Protein AF-A0A926CTD0-F1 (afdb_monomer_lite)

Sequence (114 aa):
LPSSDLFALENGSRRLARHFYAVVRYDLPGTLVFNEIEPLMSYLESTRDLREPQLPPDVAWDDVMVIMRQQITHLINHLGELVINKLTGVLLASDNGGFIHEFVEYHQAEQQRE

Secondary structure (DSSP, 8-state):
--GGGS--HHHHHHHHTTTSSEEEEEEEEEEEEESSHHHHHHHHHTTHHHHGGGS-TT--HHHHHHHHHHHHHHHHHHHS-EEEEEEEEEEEEESSSGGGHHHHHHHHHHHTT-

Structure (mmCIF, N/CA/C/O backbone):
data_AF-A0A926CTD0-F1
#
_entry.id   AF-A0A926CTD0-F1
#
loop_
_atom_site.group_PDB
_atom_site.id
_atom_site.type_symbol
_atom_site.label_atom_id
_atom_site.label_alt_id
_atom_site.label_comp_id
_atom_site.label_asym_id
_atom_site.label_entity_id
_atom_site.label_seq_id
_atom_site.pdbx_PDB_ins_code
_atom_site.Cartn_x
_atom_site.Cartn_y
_atom_site.Cartn_z
_atom_site.occupancy
_atom_site.B_iso_or_equiv
_atom_site.auth_seq_id
_atom_site.auth_comp_id
_atom_site.auth_asym_id
_atom_site.auth_atom_id
_atom_site.pdbx_PDB_model_num
ATOM 1 N N . LEU A 1 1 ? -5.018 -17.736 -2.469 1.00 61.69 1 LEU A N 1
ATOM 2 C CA . LEU A 1 1 ? -6.180 -16.859 -2.188 1.00 61.69 1 LEU A CA 1
ATOM 3 C C . LEU A 1 1 ? -6.049 -15.630 -3.076 1.00 61.69 1 LEU A C 1
ATOM 5 O O . LEU A 1 1 ? -4.919 -15.174 -3.221 1.00 61.69 1 LEU A O 1
ATOM 9 N N . PRO A 1 2 ? -7.133 -15.122 -3.680 1.00 67.56 2 PRO A N 1
ATOM 10 C CA . PRO A 1 2 ? -7.103 -13.852 -4.403 1.00 67.56 2 PRO A CA 1
ATOM 11 C C . PRO A 1 2 ? -6.582 -12.725 -3.501 1.00 67.56 2 PRO A C 1
ATOM 13 O O . PRO A 1 2 ? -6.923 -12.689 -2.317 1.00 67.56 2 PRO A O 1
ATOM 16 N N . SER A 1 3 ? -5.804 -11.780 -4.043 1.00 66.81 3 SER A N 1
ATOM 17 C CA . SER A 1 3 ? -5.325 -10.613 -3.274 1.00 66.81 3 SER A CA 1
ATOM 18 C C . SER A 1 3 ? -6.450 -9.850 -2.564 1.00 66.81 3 SER A C 1
ATOM 20 O O . SER A 1 3 ? -6.238 -9.327 -1.475 1.00 66.81 3 SER A O 1
ATOM 22 N N . SER A 1 4 ? -7.653 -9.817 -3.147 1.00 67.25 4 SER A N 1
ATOM 23 C CA . SER A 1 4 ? -8.839 -9.156 -2.579 1.00 67.25 4 SER A CA 1
ATOM 24 C C . SER A 1 4 ? -9.292 -9.729 -1.233 1.00 67.25 4 SER A C 1
ATOM 26 O O . SER A 1 4 ? -9.948 -9.033 -0.454 1.00 67.25 4 SER A O 1
ATOM 28 N N . ASP A 1 5 ? -8.941 -10.985 -0.956 1.00 73.81 5 ASP A N 1
ATOM 29 C CA . ASP A 1 5 ? -9.342 -11.703 0.256 1.00 73.81 5 ASP A CA 1
ATOM 30 C C . ASP A 1 5 ? -8.288 -11.593 1.367 1.00 73.81 5 ASP A C 1
ATOM 32 O O . ASP A 1 5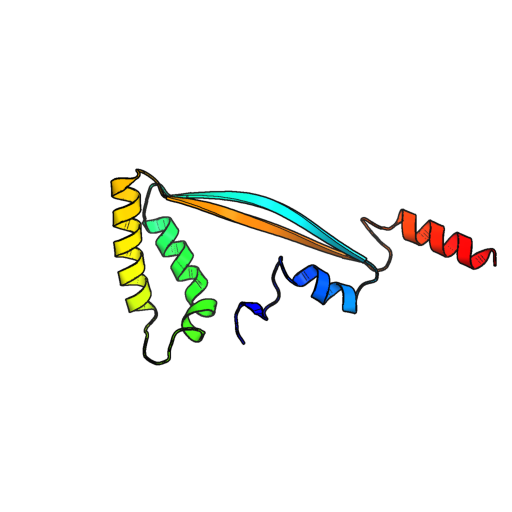 ? -8.542 -11.950 2.525 1.00 73.81 5 ASP A O 1
ATOM 36 N N . LEU A 1 6 ? -7.099 -11.080 1.032 1.00 80.81 6 LEU A N 1
ATOM 37 C CA . LEU A 1 6 ? -6.044 -10.804 1.996 1.00 80.81 6 LEU A CA 1
ATOM 38 C C . LEU A 1 6 ? -6.433 -9.630 2.901 1.00 80.81 6 LEU A C 1
ATOM 40 O O . LEU A 1 6 ? -7.349 -8.855 2.626 1.00 80.81 6 LEU A O 1
ATOM 44 N N . PHE A 1 7 ? -5.760 -9.528 4.044 1.00 86.19 7 PHE A N 1
ATOM 45 C CA . PHE A 1 7 ? -5.945 -8.395 4.941 1.00 86.19 7 PHE A CA 1
ATOM 46 C C . PHE A 1 7 ? -5.405 -7.124 4.277 1.00 86.19 7 PHE A C 1
ATOM 48 O O . PHE A 1 7 ? -4.218 -7.047 3.973 1.00 86.19 7 PHE A O 1
ATOM 55 N N . ALA A 1 8 ? -6.284 -6.151 4.050 1.00 88.56 8 ALA A N 1
ATOM 56 C CA . ALA A 1 8 ? -5.977 -4.899 3.374 1.00 88.56 8 ALA A CA 1
ATOM 57 C C . ALA A 1 8 ? -6.618 -3.721 4.117 1.00 88.56 8 ALA A C 1
ATOM 59 O O . ALA A 1 8 ? -7.504 -3.899 4.955 1.00 88.56 8 ALA A O 1
ATOM 60 N N . LEU A 1 9 ? -6.193 -2.500 3.803 1.00 90.38 9 LEU A N 1
ATOM 61 C CA . LEU A 1 9 ? -6.702 -1.294 4.456 1.00 90.38 9 LEU A CA 1
ATOM 62 C C . LEU A 1 9 ? -8.209 -1.098 4.174 1.00 90.38 9 LEU A C 1
ATOM 64 O O . LEU A 1 9 ? -8.969 -0.671 5.041 1.00 90.38 9 LEU A O 1
ATOM 68 N N . GLU A 1 10 ? -8.656 -1.504 2.985 1.00 88.25 10 GLU A N 1
ATOM 69 C CA . GLU A 1 10 ? -10.029 -1.432 2.472 1.00 88.25 10 GLU A CA 1
ATOM 70 C C . GLU A 1 10 ? -10.999 -2.349 3.203 1.00 88.25 10 GLU A C 1
ATOM 72 O O . GLU A 1 10 ? -12.137 -1.964 3.467 1.00 88.25 10 GLU A O 1
ATOM 77 N N . ASN A 1 11 ? -10.563 -3.562 3.537 1.00 89.50 11 ASN A N 1
ATOM 78 C CA . ASN A 1 11 ? -11.417 -4.562 4.172 1.00 89.50 11 ASN A CA 1
ATOM 79 C C . ASN A 1 11 ? -11.115 -4.752 5.667 1.00 89.50 11 ASN A C 1
ATOM 81 O O . ASN A 1 11 ? -11.897 -5.401 6.366 1.00 89.50 11 ASN A O 1
ATOM 85 N N . GLY A 1 12 ? -10.011 -4.192 6.163 1.00 91.50 12 GLY A N 1
ATOM 86 C CA . GLY A 1 12 ? -9.463 -4.506 7.474 1.00 91.50 12 GLY A CA 1
ATOM 87 C C . GLY A 1 12 ? -10.345 -4.051 8.629 1.00 91.50 12 GLY A C 1
ATOM 88 O O . GLY A 1 12 ? -10.505 -4.811 9.579 1.00 91.50 12 GLY A O 1
ATOM 89 N N . SER A 1 13 ? -11.018 -2.900 8.522 1.00 92.75 13 SER A N 1
ATOM 90 C CA . SER A 1 13 ? -11.987 -2.452 9.536 1.00 92.75 13 SER A CA 1
ATOM 91 C C . SER A 1 13 ? -13.112 -3.473 9.734 1.00 92.75 13 SER A C 1
ATOM 93 O O . SER A 1 13 ? -13.367 -3.916 10.851 1.00 92.75 13 SER A O 1
ATOM 95 N N . ARG A 1 14 ? -13.710 -3.946 8.633 1.00 91.44 14 ARG A N 1
ATOM 96 C CA . ARG A 1 14 ? -14.757 -4.980 8.640 1.00 91.44 14 ARG A CA 1
ATOM 97 C C . ARG A 1 14 ? -14.259 -6.320 9.182 1.00 91.44 14 ARG A C 1
ATOM 99 O O . ARG A 1 14 ? -15.031 -7.044 9.808 1.00 91.44 14 ARG A O 1
ATOM 106 N N . ARG A 1 15 ? -13.002 -6.689 8.916 1.00 93.00 15 ARG A N 1
ATOM 107 C CA . ARG A 1 15 ? -12.419 -7.937 9.438 1.00 93.00 15 ARG A CA 1
ATOM 108 C C . ARG A 1 15 ? -12.146 -7.843 10.940 1.00 93.00 15 ARG A C 1
ATOM 110 O O . ARG A 1 15 ? -12.484 -8.776 11.658 1.00 93.00 15 ARG A O 1
ATOM 117 N N . LEU A 1 16 ? -11.591 -6.725 11.406 1.00 94.31 16 LEU A N 1
ATOM 118 C CA . LEU A 1 16 ? -11.239 -6.502 12.811 1.00 94.31 16 LEU A CA 1
ATOM 119 C C . LEU A 1 16 ? -12.465 -6.285 13.705 1.00 94.31 16 LEU A C 1
ATOM 121 O O . LEU A 1 16 ? -12.459 -6.739 14.842 1.00 94.31 16 LEU A O 1
ATOM 125 N N . ALA A 1 17 ? -13.543 -5.686 13.190 1.00 93.31 17 ALA A N 1
ATOM 126 C CA . ALA A 1 17 ? -14.776 -5.448 13.952 1.00 93.31 17 ALA A CA 1
ATOM 127 C C . ALA A 1 17 ? -15.478 -6.736 14.430 1.00 93.31 17 ALA A C 1
ATOM 129 O O . ALA A 1 17 ? -16.400 -6.684 15.232 1.00 93.31 17 ALA A O 1
ATOM 130 N N . ARG A 1 18 ? -15.056 -7.911 13.942 1.00 93.38 18 ARG A N 1
ATOM 131 C CA . ARG A 1 18 ? -15.513 -9.217 14.450 1.00 93.38 18 ARG A CA 1
ATOM 132 C C . ARG A 1 18 ? -14.839 -9.629 15.759 1.00 93.38 18 ARG A C 1
ATOM 134 O O . ARG A 1 18 ? -15.273 -10.595 16.375 1.00 93.38 18 ARG A O 1
ATOM 141 N N . HIS A 1 19 ? -13.749 -8.959 16.118 1.00 94.12 19 HIS A N 1
ATOM 142 C CA . HIS A 1 19 ? -12.860 -9.348 17.207 1.00 94.12 19 HIS A CA 1
ATOM 143 C C . HIS A 1 19 ? -12.667 -8.242 18.242 1.00 94.12 19 HIS A C 1
ATOM 145 O O . HIS A 1 19 ? -12.404 -8.570 19.390 1.00 94.12 19 HIS A O 1
ATOM 151 N N . PHE A 1 20 ? -12.804 -6.975 17.843 1.00 93.81 20 PHE A N 1
ATOM 152 C CA . PHE A 1 20 ? -12.593 -5.821 18.712 1.00 93.81 20 PHE A CA 1
ATOM 153 C C . PHE A 1 20 ? -13.862 -4.995 18.862 1.00 93.81 20 PHE A C 1
ATOM 155 O O . PHE A 1 20 ? -14.620 -4.850 17.899 1.00 93.81 20 PHE A O 1
ATOM 162 N N . TYR A 1 21 ? -14.043 -4.407 20.044 1.00 91.50 21 TYR A N 1
ATOM 163 C CA . TYR A 1 21 ? -15.191 -3.553 20.351 1.00 91.50 21 TYR A CA 1
ATOM 164 C C . TYR A 1 21 ? -15.296 -2.343 19.412 1.00 91.50 21 TYR A C 1
ATOM 166 O O . TYR A 1 21 ? -16.377 -2.042 18.908 1.00 91.50 21 TYR A O 1
ATOM 174 N N . ALA A 1 22 ? -14.172 -1.683 19.114 1.00 92.44 22 ALA A N 1
ATOM 175 C CA . ALA A 1 22 ? -14.124 -0.632 18.106 1.00 92.44 22 ALA A CA 1
ATOM 176 C C . ALA A 1 22 ? -12.903 -0.742 17.197 1.00 92.44 22 ALA A C 1
ATOM 178 O O . ALA A 1 22 ? -11.807 -1.134 17.604 1.00 92.44 22 ALA A O 1
ATOM 179 N N . VAL A 1 23 ? -13.095 -0.313 15.950 1.00 94.12 23 VAL A N 1
ATOM 180 C CA . VAL A 1 23 ? -12.038 -0.223 14.946 1.00 94.12 23 VAL A CA 1
ATOM 181 C C . VAL A 1 23 ? -12.184 1.076 14.172 1.00 94.12 23 VAL A C 1
ATOM 183 O O . VAL A 1 23 ? -13.256 1.368 13.646 1.00 94.12 23 VAL A O 1
ATOM 186 N N . VAL A 1 24 ? -11.095 1.827 14.051 1.00 92.88 24 VAL A N 1
ATOM 187 C CA . VAL A 1 24 ? -11.010 3.020 13.208 1.00 92.88 24 VAL A CA 1
ATOM 188 C C . VAL A 1 24 ? -9.907 2.852 12.173 1.00 92.88 24 VAL A C 1
ATOM 190 O O . VAL A 1 24 ? -8.896 2.183 12.394 1.00 92.88 24 VAL A O 1
ATOM 193 N N . ARG A 1 25 ? -10.125 3.458 11.012 1.00 94.00 25 ARG A N 1
ATOM 194 C CA . ARG A 1 25 ? -9.171 3.524 9.914 1.00 94.00 25 ARG A CA 1
ATOM 195 C C . ARG A 1 25 ? -8.745 4.975 9.741 1.00 94.00 25 ARG A C 1
ATOM 197 O O . ARG A 1 25 ? -9.601 5.836 9.562 1.00 94.00 25 ARG A O 1
ATOM 204 N N . TYR A 1 26 ? -7.441 5.219 9.760 1.00 93.25 26 TYR A N 1
ATOM 205 C CA . TYR A 1 26 ? -6.866 6.509 9.402 1.00 93.25 26 TYR A CA 1
ATOM 206 C C . TYR A 1 26 ? -6.165 6.384 8.060 1.00 93.25 26 TYR A C 1
ATOM 208 O O . TYR A 1 26 ? -5.206 5.621 7.928 1.00 93.25 26 TYR A O 1
ATOM 216 N N . ASP A 1 27 ? -6.655 7.138 7.084 1.00 93.69 27 ASP A N 1
ATOM 217 C CA . ASP A 1 27 ? -6.083 7.198 5.748 1.00 93.69 27 ASP A CA 1
ATOM 218 C C . ASP A 1 27 ? -5.092 8.349 5.625 1.00 93.69 27 ASP A C 1
ATOM 220 O O . ASP A 1 27 ? -5.341 9.470 6.064 1.00 93.69 27 ASP A O 1
ATOM 224 N N . LEU A 1 28 ? -3.975 8.055 4.973 1.00 93.56 28 LEU A N 1
ATOM 225 C CA . LEU A 1 28 ? -2.958 8.998 4.553 1.00 93.56 28 LEU A CA 1
ATOM 226 C C . LEU A 1 28 ? -2.803 8.885 3.029 1.00 93.56 28 LEU A C 1
ATOM 228 O O . LEU A 1 28 ? -2.063 8.020 2.536 1.00 93.56 28 LEU A O 1
ATOM 232 N N . PRO A 1 29 ? -3.522 9.727 2.268 1.00 91.75 29 PRO A N 1
ATOM 233 C CA . PRO A 1 29 ? -3.309 9.853 0.837 1.00 91.75 29 PRO 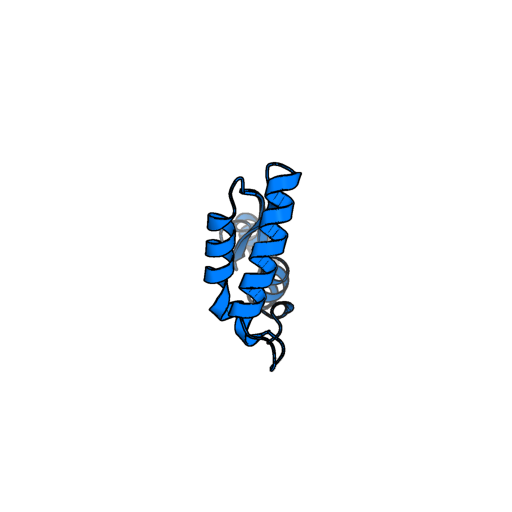A CA 1
ATOM 234 C C . PRO A 1 29 ? -1.882 10.329 0.570 1.00 91.75 29 PRO A C 1
ATOM 236 O O . PRO A 1 29 ? -1.386 11.245 1.226 1.00 91.75 29 PRO A O 1
ATOM 239 N N . GLY A 1 30 ? -1.224 9.710 -0.400 1.00 92.50 30 GLY A N 1
ATOM 240 C CA . GLY A 1 30 ? 0.101 10.109 -0.846 1.00 92.50 30 GLY A CA 1
ATOM 241 C C . GLY A 1 30 ? 0.263 9.882 -2.339 1.00 92.50 30 GLY A C 1
ATOM 242 O O . GLY A 1 30 ? -0.570 9.252 -2.991 1.00 92.50 30 GLY A O 1
ATOM 243 N N . THR A 1 31 ? 1.368 10.374 -2.877 1.00 94.75 31 THR A N 1
ATOM 244 C CA . THR A 1 31 ? 1.668 10.268 -4.302 1.00 94.75 31 THR A CA 1
ATOM 245 C C . THR A 1 31 ? 3.105 9.804 -4.471 1.00 94.75 31 THR A C 1
ATOM 247 O O . THR A 1 31 ? 4.012 10.312 -3.815 1.00 94.75 31 THR A O 1
ATOM 250 N N . LEU A 1 32 ? 3.300 8.813 -5.335 1.00 92.56 32 LEU A N 1
ATOM 251 C CA . LEU A 1 32 ? 4.612 8.382 -5.796 1.00 92.56 32 LEU A CA 1
ATOM 252 C C . LEU A 1 32 ? 4.881 9.049 -7.141 1.00 92.56 32 LEU A C 1
ATOM 254 O O . LEU A 1 32 ? 4.056 8.953 -8.048 1.00 92.56 32 LEU A O 1
ATOM 258 N N . VAL A 1 33 ? 6.022 9.720 -7.251 1.00 93.94 33 VAL A N 1
ATOM 259 C CA . VAL A 1 33 ? 6.461 10.402 -8.471 1.00 93.94 33 VAL A CA 1
ATOM 260 C C . VAL A 1 33 ? 7.734 9.726 -8.955 1.00 93.94 33 VAL A C 1
ATOM 262 O O . VAL A 1 33 ? 8.700 9.602 -8.201 1.00 93.94 33 VAL A O 1
ATOM 265 N N . PHE A 1 34 ? 7.718 9.264 -10.200 1.00 94.38 34 PHE A N 1
ATOM 266 C CA . PHE A 1 34 ? 8.826 8.566 -10.834 1.00 94.38 34 PHE A CA 1
ATOM 267 C C . PHE A 1 34 ? 9.274 9.333 -12.075 1.00 94.38 34 PHE A C 1
ATOM 269 O O . PHE A 1 34 ? 8.581 9.344 -13.090 1.00 94.38 34 PHE A O 1
ATOM 276 N N . ASN A 1 35 ? 10.458 9.933 -11.995 1.00 93.88 35 ASN A N 1
ATOM 277 C CA . ASN A 1 35 ? 11.092 10.625 -13.126 1.00 93.88 35 ASN A CA 1
ATOM 278 C C . ASN A 1 35 ? 11.969 9.677 -13.954 1.00 93.88 35 ASN A C 1
ATOM 280 O O . ASN A 1 35 ? 12.355 9.976 -15.077 1.00 93.88 35 ASN A O 1
ATOM 284 N N . GLU A 1 36 ? 12.299 8.526 -13.377 1.00 94.38 36 GLU A N 1
ATOM 285 C CA . GLU A 1 36 ? 13.132 7.496 -13.973 1.00 94.38 36 GLU A CA 1
ATOM 286 C C . GLU A 1 36 ? 12.472 6.138 -13.760 1.00 94.38 36 GLU A C 1
ATOM 288 O O . GLU A 1 36 ? 11.721 5.924 -12.804 1.00 94.38 36 GLU A O 1
ATOM 293 N N . ILE A 1 37 ? 12.765 5.203 -14.657 1.00 95.00 37 ILE A N 1
ATOM 294 C CA . ILE A 1 37 ? 12.119 3.894 -14.658 1.00 95.00 37 ILE A CA 1
ATOM 295 C C . ILE A 1 37 ? 12.607 2.964 -13.542 1.00 95.00 37 ILE A C 1
ATOM 297 O O . ILE A 1 37 ? 11.824 2.192 -12.988 1.00 95.00 37 ILE A O 1
ATOM 301 N N . GLU A 1 38 ? 13.894 3.010 -13.208 1.00 95.69 38 GLU A N 1
ATOM 302 C CA . GLU A 1 38 ? 14.521 1.967 -12.393 1.00 95.69 38 GLU A CA 1
ATOM 303 C C . GLU A 1 38 ? 13.966 1.860 -10.958 1.00 95.69 38 GLU A C 1
ATOM 305 O O . GLU A 1 38 ? 13.758 0.732 -10.495 1.00 95.69 38 GLU A O 1
ATOM 310 N N . PRO A 1 39 ? 13.614 2.965 -10.265 1.00 94.94 39 PRO A N 1
ATOM 311 C CA . PRO A 1 39 ? 12.956 2.880 -8.962 1.00 94.94 39 PRO A CA 1
ATOM 312 C C . PRO A 1 39 ? 11.599 2.166 -9.017 1.00 94.94 39 PRO A C 1
ATOM 314 O O . PRO A 1 39 ? 11.272 1.396 -8.114 1.00 94.94 39 PRO A O 1
ATOM 317 N N . LEU A 1 40 ? 10.817 2.374 -10.083 1.00 94.31 40 LEU A N 1
ATOM 318 C CA . LEU A 1 40 ? 9.535 1.690 -10.246 1.00 94.31 40 LEU A CA 1
ATOM 319 C C . LEU A 1 40 ? 9.728 0.203 -10.560 1.00 94.31 40 LEU A C 1
ATOM 321 O O . LEU A 1 40 ? 9.026 -0.631 -9.993 1.00 94.31 40 LEU A O 1
ATOM 325 N N . MET A 1 41 ? 10.702 -0.148 -11.404 1.00 95.88 41 MET A N 1
ATOM 326 C CA . MET A 1 41 ? 11.015 -1.555 -11.690 1.00 95.88 41 MET A CA 1
ATOM 327 C C . MET A 1 41 ? 11.489 -2.292 -10.436 1.00 95.88 41 MET A C 1
ATOM 329 O O . MET A 1 41 ? 11.020 -3.394 -10.165 1.00 95.88 41 MET A O 1
ATOM 333 N N . SER A 1 42 ? 12.335 -1.654 -9.625 1.00 96.19 42 SER A N 1
ATOM 334 C CA . SER A 1 42 ? 12.778 -2.198 -8.334 1.00 96.19 42 SER A CA 1
ATOM 335 C C . SER A 1 42 ? 11.605 -2.393 -7.368 1.00 96.19 42 SER A C 1
ATOM 337 O O . SER A 1 42 ? 11.513 -3.414 -6.686 1.00 96.19 42 SER A O 1
ATOM 339 N N . TYR A 1 43 ? 10.672 -1.435 -7.331 1.00 93.50 43 TYR A N 1
ATOM 340 C CA . TYR A 1 43 ? 9.454 -1.557 -6.535 1.00 93.50 43 TYR A CA 1
ATOM 341 C C . TYR A 1 43 ? 8.581 -2.729 -6.999 1.00 93.50 43 TYR A C 1
ATOM 343 O O . TYR A 1 43 ? 8.144 -3.518 -6.164 1.00 93.50 43 TYR A O 1
ATOM 351 N N . LEU A 1 44 ? 8.351 -2.885 -8.306 1.00 94.62 44 LEU A N 1
ATOM 352 C CA . LEU A 1 44 ? 7.586 -4.012 -8.844 1.00 94.62 44 LEU A CA 1
ATOM 353 C C . LEU A 1 44 ? 8.246 -5.350 -8.500 1.00 94.62 44 LEU A C 1
ATOM 355 O O . LEU A 1 44 ? 7.554 -6.239 -8.005 1.00 94.62 44 LEU A O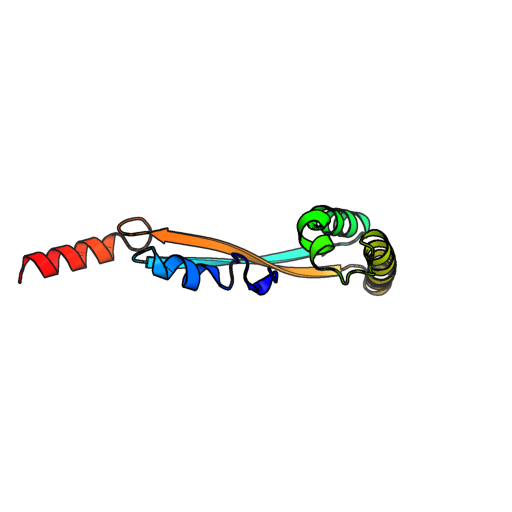 1
ATOM 359 N N . GLU A 1 45 ? 9.566 -5.461 -8.665 1.00 96.38 45 GLU A N 1
ATOM 360 C CA . GLU A 1 45 ? 10.324 -6.674 -8.330 1.00 96.38 45 GLU A CA 1
ATOM 361 C C . GLU A 1 45 ? 10.177 -7.048 -6.851 1.00 96.38 45 GLU A C 1
ATOM 363 O O . GLU A 1 45 ? 9.945 -8.209 -6.527 1.00 96.38 45 GLU A O 1
ATOM 368 N N . SER A 1 46 ? 10.176 -6.063 -5.944 1.00 95.56 46 SER A N 1
ATOM 369 C CA . SER A 1 46 ? 9.947 -6.312 -4.510 1.00 95.56 46 SER A CA 1
ATOM 370 C C . SER A 1 46 ? 8.581 -6.938 -4.187 1.00 95.56 46 SER A C 1
ATOM 372 O O . SER A 1 46 ? 8.368 -7.419 -3.076 1.00 95.56 46 SER A O 1
ATOM 374 N N . THR A 1 47 ? 7.643 -6.943 -5.143 1.00 92.75 47 THR A N 1
ATOM 375 C CA . THR A 1 47 ? 6.309 -7.541 -4.993 1.00 92.75 47 THR A CA 1
ATOM 376 C C . THR A 1 47 ? 6.171 -8.922 -5.636 1.00 92.75 47 THR A C 1
ATOM 378 O O . THR A 1 47 ? 5.072 -9.485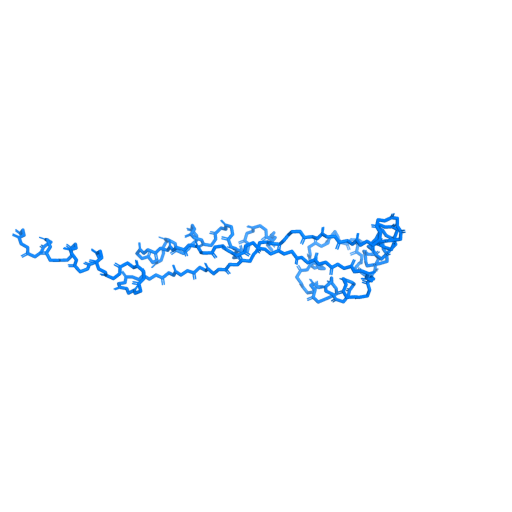 -5.598 1.00 92.75 47 THR A O 1
ATOM 381 N N . ARG A 1 48 ? 7.253 -9.481 -6.200 1.00 94.88 48 ARG A N 1
ATOM 382 C CA . ARG A 1 48 ? 7.261 -10.769 -6.911 1.00 94.88 48 ARG A CA 1
ATOM 383 C C . ARG A 1 48 ? 6.620 -11.890 -6.099 1.00 94.88 48 ARG A C 1
ATOM 385 O O . ARG A 1 48 ? 5.646 -12.472 -6.564 1.00 94.88 48 ARG A O 1
ATOM 392 N N . ASP A 1 49 ? 7.063 -12.103 -4.861 1.00 92.19 49 ASP A N 1
ATOM 393 C CA . ASP A 1 49 ? 6.561 -13.178 -3.986 1.00 92.19 49 ASP A CA 1
ATOM 394 C C . ASP A 1 49 ? 5.041 -13.133 -3.776 1.00 92.19 49 ASP A C 1
ATOM 396 O O . ASP A 1 49 ? 4.388 -14.161 -3.589 1.00 92.19 49 ASP A O 1
ATOM 400 N N . LEU A 1 50 ? 4.457 -11.933 -3.810 1.00 88.50 50 LEU A N 1
ATOM 401 C CA . LEU A 1 50 ? 3.018 -11.748 -3.674 1.00 88.50 50 LEU A CA 1
ATOM 402 C C . LEU A 1 50 ? 2.287 -11.944 -5.009 1.00 88.50 50 LEU A C 1
ATOM 404 O O . LEU A 1 50 ? 1.170 -12.465 -5.015 1.00 88.50 50 LEU A O 1
ATOM 408 N N . ARG A 1 51 ? 2.869 -11.485 -6.123 1.00 89.69 51 ARG A N 1
ATOM 409 C CA . ARG A 1 51 ? 2.194 -11.389 -7.427 1.00 89.69 51 ARG A CA 1
ATOM 410 C C . ARG A 1 51 ? 2.423 -12.585 -8.340 1.00 89.69 51 ARG A C 1
ATOM 412 O O . ARG A 1 51 ? 1.471 -13.003 -8.990 1.00 89.69 51 ARG A O 1
ATOM 419 N N . GLU A 1 52 ? 3.630 -13.137 -8.386 1.00 93.69 52 GLU A N 1
ATOM 420 C CA . GLU A 1 52 ? 3.982 -14.278 -9.242 1.00 93.69 52 GLU A CA 1
ATOM 421 C C . GLU A 1 52 ? 3.061 -15.491 -9.010 1.00 93.69 52 GLU A C 1
ATOM 423 O O . GLU A 1 52 ? 2.541 -16.016 -9.992 1.00 93.69 52 GLU A O 1
ATOM 428 N N . PRO A 1 53 ? 2.695 -15.869 -7.765 1.00 91.75 53 PRO A N 1
ATOM 429 C CA . PRO A 1 53 ? 1.745 -16.964 -7.536 1.00 91.75 53 PRO A CA 1
ATOM 430 C C . PRO A 1 53 ? 0.316 -16.700 -8.036 1.00 91.75 53 PRO A C 1
ATOM 432 O O . PRO A 1 53 ? -0.517 -17.605 -8.018 1.00 91.75 53 PRO A O 1
ATOM 435 N N . GLN A 1 54 ? -0.007 -15.455 -8.398 1.00 89.38 54 GLN A N 1
ATOM 436 C CA . GLN A 1 54 ? -1.322 -15.045 -8.903 1.00 89.38 54 GLN A CA 1
ATOM 437 C C . GLN A 1 54 ? -1.349 -14.917 -10.426 1.00 89.38 54 GLN A C 1
ATOM 439 O O . GLN A 1 54 ? -2.406 -14.627 -10.990 1.00 89.38 54 GLN A 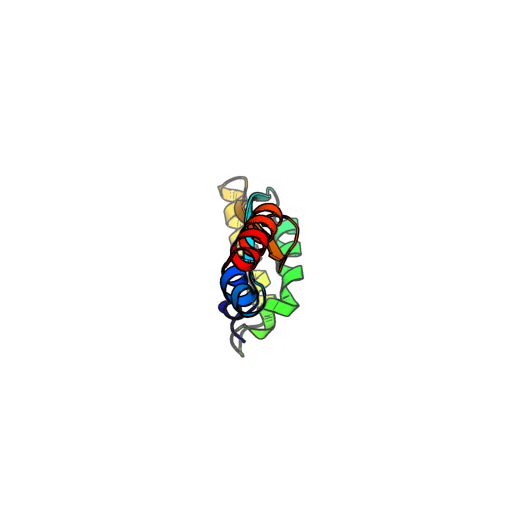O 1
ATOM 444 N N . LEU A 1 55 ? -0.205 -15.101 -11.086 1.00 91.62 55 LEU A N 1
ATOM 445 C CA . LEU A 1 55 ? -0.139 -15.109 -12.536 1.00 91.62 55 LEU A CA 1
ATOM 446 C C . LEU A 1 55 ? -0.819 -16.365 -13.098 1.00 91.62 55 LEU A C 1
ATOM 448 O O . LEU A 1 55 ? -0.894 -17.397 -12.422 1.00 91.62 55 LEU A O 1
ATOM 452 N N . PRO A 1 56 ? -1.333 -16.295 -14.338 1.00 93.56 56 PRO A N 1
ATOM 453 C CA . PRO A 1 56 ? -1.749 -17.487 -15.057 1.00 93.56 56 PRO A CA 1
ATOM 454 C C . PRO A 1 56 ? -0.617 -18.533 -15.107 1.00 93.56 56 PRO A C 1
ATOM 456 O O . PRO A 1 56 ? 0.553 -18.150 -15.132 1.00 93.56 56 PRO A O 1
ATOM 459 N N . PRO A 1 57 ? -0.933 -19.843 -15.141 1.00 90.81 57 PRO A N 1
ATOM 460 C CA . PRO A 1 57 ? 0.069 -20.913 -15.042 1.00 90.81 57 PRO A CA 1
ATOM 461 C C . PRO A 1 57 ? 1.165 -20.879 -16.118 1.00 90.81 57 PRO A C 1
ATOM 463 O O . PRO A 1 57 ? 2.221 -21.479 -15.946 1.00 90.81 57 PRO A O 1
ATOM 466 N N . ASP A 1 58 ? 0.886 -20.226 -17.240 1.00 95.06 58 ASP A N 1
ATOM 467 C CA . ASP A 1 58 ? 1.718 -20.107 -18.431 1.00 95.06 58 ASP A CA 1
ATOM 468 C C . ASP A 1 58 ? 2.435 -18.751 -18.547 1.00 95.06 58 ASP A C 1
ATOM 470 O O . ASP A 1 58 ? 3.093 -18.494 -19.553 1.00 95.06 58 ASP A O 1
ATOM 474 N N . VAL A 1 59 ? 2.331 -17.886 -17.534 1.00 95.75 59 VAL A N 1
ATOM 475 C CA . VAL A 1 59 ? 2.934 -16.549 -17.541 1.00 95.75 59 VAL A CA 1
ATOM 476 C C . VAL A 1 59 ? 4.071 -16.481 -16.528 1.00 95.75 59 VAL A C 1
ATOM 478 O O . VAL A 1 59 ? 3.851 -16.588 -15.322 1.00 95.75 59 VAL A O 1
ATOM 481 N N . ALA A 1 60 ? 5.291 -16.249 -17.016 1.00 95.56 60 ALA A N 1
ATOM 482 C CA . ALA A 1 60 ? 6.450 -16.024 -16.162 1.00 95.56 60 ALA A CA 1
ATOM 483 C C . ALA A 1 60 ? 6.508 -14.570 -15.668 1.00 95.56 60 ALA A C 1
ATOM 485 O O . ALA A 1 60 ? 6.186 -13.627 -16.396 1.00 95.56 60 ALA A O 1
ATOM 486 N N . TRP A 1 61 ? 6.976 -14.378 -14.433 1.00 96.25 61 TRP A N 1
ATOM 487 C CA . TRP A 1 61 ? 7.177 -13.046 -13.859 1.00 96.25 61 TRP A CA 1
ATOM 488 C C . TRP A 1 61 ? 8.123 -12.181 -14.698 1.00 96.25 61 TRP A C 1
ATOM 490 O O . TRP A 1 61 ? 7.845 -11.007 -14.944 1.00 96.25 61 TRP A O 1
ATOM 500 N N . ASP A 1 62 ? 9.207 -12.774 -15.191 1.00 96.38 62 ASP A N 1
ATOM 501 C CA . ASP A 1 62 ? 10.220 -12.051 -15.957 1.00 96.38 62 ASP A CA 1
ATOM 502 C C . ASP A 1 62 ? 9.636 -11.486 -17.269 1.00 96.38 62 ASP A C 1
ATOM 504 O O . ASP A 1 62 ? 9.935 -10.347 -17.635 1.00 96.38 62 ASP A O 1
ATOM 508 N N . ASP A 1 63 ? 8.717 -12.209 -17.924 1.00 95.75 63 ASP A N 1
ATOM 509 C CA . ASP A 1 63 ? 8.013 -11.727 -19.122 1.00 95.75 63 ASP A CA 1
ATOM 510 C C . ASP A 1 63 ? 7.116 -10.523 -18.801 1.00 95.75 63 ASP A C 1
ATOM 512 O O . ASP A 1 63 ? 7.102 -9.524 -19.528 1.00 95.75 63 ASP A O 1
ATOM 516 N N . VAL A 1 64 ? 6.407 -10.574 -17.668 1.00 95.81 64 VAL A N 1
ATOM 517 C CA . VAL A 1 64 ? 5.609 -9.443 -17.171 1.00 95.81 64 VAL A CA 1
ATOM 518 C C . VAL A 1 64 ? 6.504 -8.228 -16.929 1.00 95.81 64 VAL A C 1
ATOM 520 O O . VAL A 1 64 ? 6.151 -7.116 -17.328 1.00 95.81 64 VAL A O 1
ATOM 523 N N . MET A 1 65 ? 7.678 -8.422 -16.326 1.00 97.12 65 MET A N 1
ATOM 524 C CA . MET A 1 65 ? 8.621 -7.340 -16.041 1.00 97.12 65 MET A CA 1
ATOM 525 C C . MET A 1 65 ? 9.207 -6.715 -17.311 1.00 97.12 65 MET A C 1
ATOM 527 O O . MET A 1 65 ? 9.378 -5.494 -17.364 1.00 97.12 65 MET A O 1
ATOM 531 N N . VAL A 1 66 ? 9.448 -7.502 -18.363 1.00 97.19 66 VAL A N 1
ATOM 532 C CA . VAL A 1 66 ? 9.857 -6.979 -19.678 1.00 97.19 66 VAL A CA 1
ATOM 533 C C . VAL A 1 66 ? 8.768 -6.084 -20.274 1.00 97.19 66 VAL A C 1
ATOM 535 O O . VAL A 1 66 ? 9.061 -4.963 -20.704 1.00 97.19 66 VAL A O 1
ATOM 538 N N . ILE A 1 67 ? 7.511 -6.535 -20.256 1.00 96.12 67 ILE A N 1
ATOM 539 C CA . ILE A 1 67 ? 6.371 -5.768 -20.784 1.00 96.12 67 ILE A CA 1
ATOM 540 C C . ILE A 1 67 ? 6.178 -4.472 -19.986 1.00 96.12 67 ILE A C 1
ATOM 542 O O . ILE A 1 67 ? 6.069 -3.391 -20.572 1.00 96.12 67 ILE A O 1
ATOM 546 N N . MET A 1 68 ? 6.190 -4.558 -18.652 1.00 95.56 68 MET A N 1
ATOM 547 C CA . MET A 1 68 ? 6.059 -3.398 -17.767 1.00 95.56 68 MET A CA 1
ATOM 548 C C . MET A 1 68 ? 7.158 -2.372 -18.034 1.00 95.56 68 MET A C 1
ATOM 550 O O . MET A 1 68 ? 6.868 -1.184 -18.180 1.00 95.56 68 MET A O 1
ATOM 554 N N . ARG A 1 69 ? 8.411 -2.824 -18.186 1.00 96.88 69 ARG A N 1
ATOM 555 C CA . ARG A 1 69 ? 9.541 -1.938 -18.482 1.00 96.88 69 ARG A CA 1
ATOM 556 C C . ARG A 1 69 ? 9.313 -1.148 -19.767 1.00 96.88 69 ARG A C 1
ATOM 558 O O . ARG A 1 69 ? 9.522 0.065 -19.789 1.00 96.88 69 ARG A O 1
ATOM 565 N N . GLN A 1 70 ? 8.880 -1.817 -20.832 1.00 96.44 70 GLN A N 1
ATOM 566 C CA . GLN A 1 70 ? 8.614 -1.169 -22.117 1.00 96.44 70 GLN A CA 1
ATOM 567 C C . GLN A 1 70 ? 7.498 -0.121 -22.002 1.00 96.44 70 GLN A C 1
ATOM 569 O O . GLN A 1 70 ? 7.676 1.017 -22.442 1.00 96.44 70 GLN A O 1
ATOM 574 N N . GLN A 1 71 ? 6.379 -0.474 -21.365 1.00 94.50 71 GLN A N 1
ATOM 575 C CA . GLN A 1 71 ? 5.229 0.422 -21.206 1.00 94.50 71 GLN A CA 1
ATOM 576 C C . GLN A 1 71 ? 5.564 1.654 -20.355 1.00 94.50 71 GLN A C 1
ATOM 578 O O . GLN A 1 71 ? 5.274 2.782 -20.754 1.00 94.50 71 GLN A O 1
ATOM 583 N N . ILE A 1 72 ? 6.226 1.456 -19.213 1.00 94.44 72 ILE A N 1
ATOM 584 C CA . ILE A 1 72 ? 6.603 2.538 -18.295 1.00 94.44 72 ILE A CA 1
ATOM 585 C C . ILE A 1 72 ? 7.632 3.468 -18.942 1.00 94.44 72 ILE A C 1
ATOM 587 O O . ILE A 1 72 ? 7.501 4.685 -18.830 1.00 94.44 72 ILE A O 1
ATOM 591 N N . THR A 1 73 ? 8.621 2.918 -19.660 1.00 95.56 73 THR A N 1
ATOM 592 C CA . THR A 1 73 ? 9.624 3.726 -20.379 1.00 95.56 73 THR A CA 1
ATOM 593 C C . THR A 1 73 ? 8.935 4.669 -21.358 1.00 95.56 73 THR A C 1
ATOM 595 O O . THR A 1 73 ? 9.260 5.852 -21.418 1.00 95.56 73 THR A O 1
ATOM 598 N N . HIS A 1 74 ? 7.967 4.154 -22.120 1.00 94.25 74 HIS A N 1
ATOM 599 C CA . HIS A 1 74 ? 7.234 4.961 -23.085 1.00 94.25 74 HIS A CA 1
ATOM 600 C C . HIS A 1 74 ? 6.434 6.082 -22.407 1.00 94.25 74 HIS A C 1
ATOM 602 O O . HIS A 1 74 ? 6.474 7.221 -22.869 1.00 94.25 74 HIS A O 1
ATOM 608 N N . LEU A 1 75 ? 5.768 5.779 -21.287 1.00 92.88 75 LEU A N 1
ATOM 609 C CA . LEU A 1 75 ? 5.013 6.765 -20.511 1.00 92.88 75 LEU A CA 1
ATOM 610 C C . LEU A 1 75 ? 5.907 7.882 -19.967 1.00 92.88 75 LEU A C 1
ATOM 612 O O . LEU A 1 75 ? 5.608 9.051 -20.198 1.00 92.88 75 LEU A O 1
ATOM 616 N N . ILE A 1 76 ? 7.016 7.538 -19.306 1.00 93.44 76 ILE A N 1
ATOM 617 C CA . ILE A 1 76 ? 7.942 8.529 -18.735 1.00 93.44 76 ILE A CA 1
ATOM 618 C C . ILE A 1 76 ? 8.571 9.377 -19.845 1.00 93.44 76 ILE A C 1
ATOM 620 O O . ILE A 1 76 ? 8.605 10.597 -19.734 1.00 93.44 76 ILE A O 1
ATOM 624 N N . ASN A 1 77 ? 8.995 8.772 -20.959 1.00 93.50 77 ASN A N 1
ATOM 625 C CA . ASN A 1 77 ? 9.579 9.524 -22.074 1.00 93.50 77 ASN A CA 1
ATOM 626 C C . ASN A 1 77 ? 8.591 10.506 -22.718 1.00 93.50 77 ASN A C 1
ATOM 628 O O . ASN A 1 77 ? 9.009 11.546 -23.224 1.00 93.50 77 ASN A O 1
ATOM 632 N N . HIS A 1 78 ? 7.297 10.173 -22.747 1.00 93.69 78 HIS A N 1
ATOM 633 C CA . HIS A 1 78 ? 6.284 11.030 -23.357 1.00 93.69 78 HIS A CA 1
ATOM 634 C C . HIS A 1 78 ? 5.776 12.123 -22.407 1.00 93.69 78 HIS A C 1
ATOM 636 O O . HIS A 1 78 ? 5.521 13.241 -22.850 1.00 93.69 78 HIS A O 1
ATOM 642 N N . LEU A 1 79 ? 5.625 11.805 -21.119 1.00 91.12 79 LEU A N 1
ATOM 643 C CA . LEU A 1 79 ? 4.989 12.678 -20.125 1.00 91.12 79 LEU A CA 1
ATOM 644 C C . LEU A 1 79 ? 5.988 13.389 -19.199 1.00 91.12 79 LEU A C 1
ATOM 646 O O . LEU A 1 79 ? 5.596 14.285 -18.459 1.00 91.12 79 LEU A O 1
ATOM 650 N N . GLY A 1 80 ? 7.266 13.008 -19.231 1.00 92.12 80 GLY A N 1
ATOM 651 C CA . GLY A 1 80 ? 8.330 13.523 -18.364 1.00 92.12 80 GLY A CA 1
ATOM 652 C C . GLY A 1 80 ? 8.388 12.850 -16.990 1.00 92.12 80 GLY A C 1
ATOM 653 O O . GLY A 1 80 ? 9.469 12.713 -16.424 1.00 92.12 80 GLY A O 1
ATOM 654 N N . GLU A 1 81 ? 7.251 12.383 -16.478 1.00 92.00 81 GLU A N 1
ATOM 655 C CA . GLU A 1 81 ? 7.142 11.694 -15.194 1.00 92.00 81 GLU A CA 1
ATOM 656 C C . GLU A 1 81 ? 5.965 10.712 -15.182 1.00 92.00 81 GLU A C 1
ATOM 658 O O . GLU A 1 81 ? 5.027 10.800 -15.979 1.00 92.00 81 GLU A O 1
ATOM 663 N N . LEU A 1 82 ? 6.004 9.775 -14.238 1.00 93.88 82 LEU A N 1
ATOM 664 C CA . LEU A 1 82 ? 4.882 8.917 -13.891 1.00 93.88 82 LEU A CA 1
ATOM 665 C C . LEU A 1 82 ? 4.441 9.210 -12.456 1.00 93.88 82 LEU A C 1
ATOM 667 O O . LEU A 1 82 ? 5.203 9.032 -11.506 1.00 93.88 82 LEU A O 1
ATOM 671 N N . VAL A 1 83 ? 3.181 9.614 -12.307 1.00 93.56 83 VAL A N 1
ATOM 672 C CA . VAL A 1 83 ? 2.574 9.982 -11.024 1.00 93.56 83 VAL A CA 1
ATOM 673 C C . VAL A 1 83 ? 1.517 8.950 -10.647 1.00 93.56 83 VAL A C 1
ATOM 675 O O . VAL A 1 83 ? 0.549 8.740 -11.377 1.00 93.56 83 VAL A O 1
ATOM 678 N N . ILE A 1 84 ? 1.689 8.300 -9.496 1.00 91.75 84 ILE A N 1
ATOM 679 C CA . ILE A 1 84 ? 0.772 7.276 -8.983 1.00 91.75 84 ILE A CA 1
ATOM 680 C C . ILE A 1 84 ? 0.232 7.721 -7.628 1.00 91.75 84 ILE A C 1
ATOM 682 O O . ILE A 1 84 ? 0.977 7.850 -6.656 1.00 91.75 84 ILE A O 1
ATOM 686 N N . ASN A 1 85 ? -1.085 7.893 -7.540 1.00 93.25 85 ASN A N 1
ATOM 687 C CA . ASN A 1 85 ? -1.752 8.116 -6.262 1.00 93.25 85 ASN A CA 1
ATOM 688 C C . ASN A 1 85 ? -1.807 6.807 -5.478 1.00 93.25 85 ASN A C 1
ATOM 690 O O . ASN A 1 85 ? -2.275 5.782 -5.974 1.00 93.25 85 ASN A O 1
ATOM 694 N N . LYS A 1 86 ? -1.335 6.855 -4.236 1.00 89.44 86 LYS A N 1
ATOM 695 C CA . LYS A 1 86 ? -1.306 5.727 -3.317 1.00 89.44 86 LYS A CA 1
ATOM 696 C C . LYS A 1 86 ? -2.134 6.052 -2.083 1.00 89.44 86 LYS A C 1
ATOM 698 O O . LYS A 1 86 ? -2.017 7.122 -1.490 1.00 89.44 86 LYS A O 1
ATOM 703 N N . LEU A 1 87 ? -2.911 5.068 -1.652 1.00 88.81 87 LEU A N 1
ATOM 704 C CA . LEU A 1 87 ? -3.557 5.083 -0.353 1.00 88.81 87 LEU A CA 1
ATOM 705 C C . LEU A 1 87 ? -2.684 4.314 0.637 1.00 88.81 87 LEU A C 1
ATOM 707 O O . LEU A 1 87 ? -2.360 3.146 0.424 1.00 88.81 87 LEU A O 1
ATOM 711 N N . THR A 1 88 ? -2.264 4.990 1.698 1.00 91.62 88 THR A N 1
ATOM 712 C CA . THR A 1 88 ? -1.619 4.363 2.857 1.00 91.62 88 THR A CA 1
ATOM 713 C C . THR A 1 88 ? -2.471 4.666 4.075 1.00 91.62 88 THR A C 1
ATOM 715 O O . THR A 1 88 ? -3.298 5.570 4.039 1.00 91.62 88 THR A O 1
ATOM 718 N N . GLY A 1 89 ? -2.297 3.929 5.160 1.00 93.06 89 GLY A N 1
ATOM 719 C CA . GLY A 1 89 ? -3.027 4.214 6.381 1.00 93.06 89 GLY A CA 1
ATOM 720 C C . GLY A 1 89 ? -2.744 3.203 7.468 1.00 93.06 89 GLY A C 1
ATOM 721 O O . GLY A 1 89 ? -1.952 2.275 7.289 1.00 93.06 89 GLY A O 1
ATOM 722 N N . VAL A 1 90 ? -3.415 3.401 8.594 1.00 93.94 90 VAL A N 1
ATOM 723 C CA . VAL A 1 90 ? -3.343 2.519 9.755 1.00 93.94 90 VAL A CA 1
ATOM 724 C C . VAL A 1 90 ? -4.744 2.129 10.204 1.00 93.94 90 VAL A C 1
ATOM 726 O O . VAL A 1 90 ? -5.693 2.910 10.115 1.00 93.94 90 VAL A O 1
ATOM 729 N N . LEU A 1 91 ? -4.861 0.900 10.698 1.00 94.69 91 LEU A N 1
ATOM 730 C CA . LEU A 1 91 ? -6.051 0.406 11.376 1.00 94.69 91 LEU A CA 1
ATOM 731 C C . LEU A 1 91 ? -5.750 0.368 12.868 1.00 94.69 91 LEU A C 1
ATOM 733 O O . LEU A 1 91 ? -4.774 -0.256 13.281 1.00 94.69 91 LEU A O 1
ATOM 737 N N . LEU A 1 92 ? -6.588 1.026 13.660 1.00 93.62 92 LEU A N 1
ATOM 738 C CA . LEU A 1 92 ? -6.504 1.019 15.111 1.00 93.62 92 LEU A CA 1
ATOM 739 C C . LEU A 1 92 ? -7.726 0.280 15.651 1.00 93.62 92 LEU A C 1
ATOM 741 O O . LEU A 1 92 ? -8.858 0.705 15.430 1.00 93.62 92 LEU A O 1
ATOM 745 N N . ALA A 1 93 ? -7.491 -0.840 16.325 1.00 94.12 93 ALA A N 1
ATOM 746 C CA . ALA A 1 93 ? -8.527 -1.668 16.924 1.00 94.12 93 ALA A CA 1
ATOM 747 C C . ALA A 1 93 ? -8.319 -1.735 18.434 1.00 94.12 93 ALA A C 1
ATOM 749 O O . ALA A 1 93 ? -7.183 -1.857 18.895 1.00 94.12 93 ALA A O 1
ATOM 750 N N . SER A 1 94 ? -9.400 -1.601 19.194 1.00 92.31 94 SER A N 1
ATOM 751 C CA . SER A 1 94 ? -9.332 -1.519 20.647 1.00 92.31 94 SER A CA 1
ATOM 752 C C . SER A 1 94 ? -10.628 -1.972 21.296 1.00 92.31 94 SER A C 1
ATOM 754 O O . SER A 1 94 ? -11.713 -1.678 20.792 1.00 92.31 94 SER A O 1
ATOM 756 N N . ASP A 1 95 ? -10.494 -2.643 22.439 1.00 89.31 95 ASP A N 1
ATOM 757 C CA . ASP A 1 95 ? -11.635 -3.031 23.261 1.00 89.31 95 ASP A CA 1
ATOM 758 C C . ASP A 1 95 ? -12.029 -1.931 24.246 1.00 89.31 95 ASP A C 1
ATOM 760 O O . ASP A 1 95 ? -13.207 -1.628 24.365 1.00 89.31 95 ASP A O 1
ATOM 764 N N . ASN A 1 96 ? -11.057 -1.282 24.900 1.00 82.31 96 ASN A N 1
ATOM 765 C CA . ASN A 1 96 ? -11.322 -0.316 25.980 1.00 82.31 96 ASN A CA 1
ATOM 766 C C . ASN A 1 96 ? -10.356 0.892 26.018 1.00 82.31 96 ASN A C 1
ATOM 768 O O . ASN A 1 96 ? -10.373 1.667 26.973 1.00 82.31 96 ASN A O 1
ATOM 772 N N . GLY A 1 97 ? -9.462 1.057 25.036 1.00 74.50 97 GLY A N 1
ATOM 773 C CA . GLY A 1 97 ? -8.369 2.044 25.104 1.00 74.50 97 GLY A CA 1
ATOM 774 C C . GLY A 1 97 ? -8.143 2.870 23.836 1.00 74.50 97 GLY A C 1
ATOM 775 O O . GLY A 1 97 ? -8.634 2.548 22.755 1.00 74.50 97 GLY A O 1
ATOM 776 N N . GLY A 1 98 ? -7.361 3.941 23.951 1.00 83.12 98 GLY A N 1
ATOM 777 C CA . GLY A 1 98 ? -7.034 4.815 22.822 1.00 83.12 98 GLY A CA 1
ATOM 778 C C . GLY A 1 98 ? -8.221 5.682 22.397 1.00 83.12 98 GLY A C 1
ATOM 779 O O . GLY A 1 98 ? -8.803 6.378 23.221 1.00 83.12 98 GLY A O 1
ATOM 780 N N . PHE A 1 99 ? -8.583 5.638 21.113 1.00 86.62 99 PHE A N 1
ATOM 781 C CA . PHE A 1 99 ? -9.549 6.554 20.482 1.00 86.62 99 PHE A CA 1
ATOM 782 C C . PHE A 1 99 ? -11.006 6.443 20.977 1.00 86.62 99 PHE A C 1
ATOM 784 O O . PHE A 1 99 ? -11.817 7.294 20.626 1.00 86.62 99 PHE A O 1
ATOM 791 N N . ILE A 1 100 ? -11.345 5.417 21.766 1.00 88.75 100 ILE A N 1
ATOM 792 C CA . ILE A 1 100 ? -12.694 5.201 22.330 1.00 88.75 100 ILE A CA 1
ATOM 793 C C . ILE A 1 100 ? -12.744 5.245 23.860 1.00 88.75 100 ILE A C 1
ATOM 795 O O . ILE A 1 100 ? -13.781 4.932 24.435 1.00 88.75 100 ILE A O 1
ATOM 799 N N . HIS A 1 101 ? -11.633 5.555 24.529 1.00 87.25 101 HIS A N 1
ATOM 800 C CA . HIS A 1 101 ? -11.501 5.327 25.969 1.00 87.25 101 HIS A CA 1
ATOM 801 C C . HIS A 1 101 ? -12.599 6.027 26.791 1.00 87.25 101 HIS A C 1
ATOM 803 O O . HIS A 1 101 ? -13.304 5.374 27.554 1.00 87.25 101 HIS A O 1
ATOM 809 N N . GLU A 1 102 ? -12.826 7.318 26.535 1.00 86.00 102 GLU A N 1
ATOM 810 C CA . GLU A 1 102 ? -13.846 8.122 27.225 1.00 86.00 102 GLU A CA 1
ATOM 811 C C . GLU A 1 102 ? -15.273 7.585 27.013 1.00 86.00 102 GLU A C 1
ATOM 813 O O . GLU A 1 102 ? -16.094 7.582 27.929 1.00 86.00 102 GLU A O 1
ATOM 818 N N . PHE A 1 103 ? -15.574 7.085 25.809 1.00 84.31 103 PHE A N 1
ATOM 819 C CA . PHE A 1 103 ? -16.885 6.514 25.490 1.00 84.31 103 PHE A CA 1
ATOM 820 C C . PHE A 1 103 ? -17.156 5.235 26.290 1.00 84.31 103 PHE A C 1
ATOM 822 O O . PHE A 1 103 ? -18.262 5.030 26.791 1.00 84.31 103 PHE A O 1
ATOM 829 N N . VAL A 1 104 ? -16.141 4.381 26.427 1.00 87.00 104 VAL A N 1
ATOM 830 C CA . VAL A 1 104 ? -16.250 3.132 27.185 1.00 87.00 104 VAL A CA 1
ATOM 831 C C . VAL A 1 104 ? -16.445 3.412 28.675 1.00 87.00 104 VAL A C 1
ATOM 833 O O . VAL A 1 104 ? -17.315 2.793 29.287 1.00 87.00 104 VAL A O 1
ATOM 836 N N . GLU A 1 105 ? -15.695 4.358 29.251 1.00 88.19 105 GLU A N 1
ATOM 837 C CA . GLU A 1 105 ? -15.854 4.755 30.659 1.00 88.19 105 GLU A CA 1
ATOM 838 C C . GLU A 1 105 ? -17.268 5.272 30.950 1.00 88.19 105 GLU A C 1
A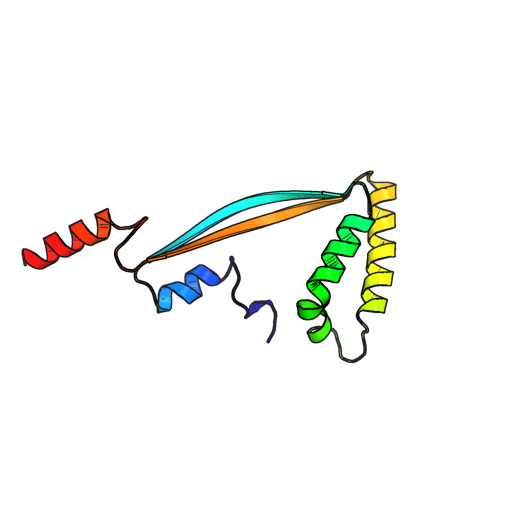TOM 840 O O . GLU A 1 105 ? -17.897 4.854 31.924 1.00 88.19 105 GLU A O 1
ATOM 845 N N . TYR A 1 106 ? -17.799 6.133 30.076 1.00 87.88 106 TYR A N 1
ATOM 846 C CA . TYR A 1 106 ? -19.158 6.655 30.204 1.00 87.88 106 TYR A CA 1
ATOM 847 C C . TYR A 1 106 ? -20.209 5.535 30.170 1.00 87.88 106 TYR A C 1
ATOM 849 O O . TYR A 1 106 ? -21.059 5.448 31.056 1.00 87.88 106 TYR A O 1
ATOM 857 N N . HIS A 1 107 ? -20.120 4.636 29.187 1.00 84.81 107 HIS A N 1
ATOM 858 C CA . HIS A 1 107 ? -21.081 3.546 29.016 1.00 84.81 107 HIS A CA 1
ATOM 859 C C . HIS A 1 107 ? -21.052 2.546 30.186 1.00 84.81 107 HIS A C 1
ATOM 861 O O . HIS A 1 107 ? -22.093 2.060 30.623 1.00 84.81 107 HIS A O 1
ATOM 867 N N . GLN A 1 108 ? -19.870 2.257 30.741 1.00 86.19 108 GLN A N 1
ATOM 868 C CA . GLN A 1 108 ? -19.741 1.419 31.938 1.00 86.19 108 GLN A CA 1
ATOM 869 C C . GLN A 1 108 ? -20.330 2.095 33.184 1.00 86.19 108 GLN A C 1
ATOM 871 O O . GLN A 1 108 ? -20.962 1.425 34.001 1.00 86.19 108 GLN A O 1
ATOM 876 N N . ALA A 1 109 ? -20.148 3.411 33.333 1.00 85.88 109 ALA A N 1
ATOM 877 C CA . ALA A 1 109 ? -20.712 4.168 34.446 1.00 85.88 109 ALA A CA 1
ATOM 878 C C . ALA A 1 109 ? -22.249 4.243 34.397 1.00 85.88 109 ALA A C 1
ATOM 880 O O . ALA A 1 109 ? -22.883 4.248 35.452 1.00 85.88 109 ALA A O 1
ATOM 881 N N . GLU A 1 110 ? -22.856 4.280 33.206 1.00 85.56 110 GLU A N 1
ATOM 882 C CA . GLU A 1 110 ? -24.316 4.193 33.045 1.00 85.56 110 GLU A CA 1
ATOM 883 C C . GLU A 1 110 ? -24.853 2.801 33.391 1.00 85.56 110 GLU A C 1
ATOM 885 O O . GLU A 1 110 ? -25.794 2.700 34.173 1.00 85.56 110 GLU A O 1
ATOM 890 N N . GLN A 1 111 ? -24.209 1.729 32.919 1.00 79.62 111 GLN A N 1
ATOM 891 C CA . GLN A 1 111 ? -24.627 0.352 33.225 1.00 79.62 111 GLN A CA 1
ATOM 892 C C . GLN A 1 111 ? -24.557 -0.011 34.717 1.00 79.62 111 GLN A C 1
ATOM 894 O O . GLN A 1 111 ? -25.234 -0.934 35.148 1.00 79.62 111 GLN A O 1
ATOM 899 N N . GLN A 1 112 ? -23.733 0.680 35.511 1.00 72.88 112 GLN A N 1
ATOM 900 C CA . GLN A 1 112 ? -23.646 0.475 36.966 1.00 72.88 112 GLN A CA 1
ATOM 901 C C . GLN A 1 112 ? -24.715 1.244 37.760 1.00 72.88 112 GLN A C 1
ATOM 903 O O . GLN A 1 112 ? -24.821 1.059 38.974 1.00 72.88 112 GLN A O 1
ATOM 908 N N . ARG A 1 113 ? -25.455 2.153 37.113 1.00 69.00 113 ARG A N 1
ATOM 909 C CA . ARG A 1 113 ? -26.520 2.953 37.740 1.00 69.00 113 ARG A CA 1
ATOM 910 C C . ARG A 1 113 ? -27.913 2.345 37.570 1.00 69.00 113 ARG A C 1
ATOM 912 O O . ARG A 1 113 ? -28.828 2.797 38.258 1.00 69.00 113 ARG A O 1
ATOM 919 N N . GLU A 1 114 ? -28.057 1.375 36.673 1.00 58.28 114 GLU A N 1
ATOM 920 C CA . GLU A 1 114 ? -29.261 0.557 36.464 1.00 58.28 114 GLU A CA 1
ATOM 921 C C . GLU A 1 114 ? -29.233 -0.707 37.335 1.00 58.28 114 GLU A C 1
ATOM 923 O O . GLU A 1 114 ? -30.320 -1.098 37.820 1.00 58.28 114 GLU A O 1
#

Radius of gyration: 21.66 Å; chains: 1; bounding box: 44×34×61 Å

Foldseek 3Di:
DPPVPDCDLVCPQVVLVVPFVHKDKDKDKDKDKFLDQPVVLVVLVVCCVVPVVVDDPPDGPVNVSVVVSVVVVVVCVVPSMDMDIDIDIDMDGHHQDDPCPVVNVVVVVVVVVD

pLDDT: mean 90.19, std 7.54, range [58.28, 97.19]